Protein AF-A0A4U1FK70-F1 (afdb_monomer_lite)

Secondary structure (DSSP, 8-state):
-TTS---HHHHHHHHHHHHHTT-HHHHHTT-TTHHHHHHHHHHHHHHH-GGGS-HHHHHHHHHHHHHHHHHHHHHHHHS---HHHHHHHHHHHHHHHHHHTT-

Foldseek 3Di:
DVVPPPQLLVVLVVLLVVLVVQPCVCVVVVNNCVSLVVNLVSLVVCLVPVVSDDPVCSVVVLVVLLVSLVVVLVVLVVDDDDPVSVVSNVSSVVSNVSSVVSD

InterPro domains:
  IPR004870 Nucleoporin, Nup155-like [PTHR10350] (1-102)
  IPR007187 Nucleoporin, Nup133/Nup155-like, C-terminal [PF03177] (2-79)

Organism: Monodon monoceros (NCBI:txid40151)

pLDDT: mean 90.7, std 8.85, range [51.09, 97.75]

Structure (mmCIF, N/CA/C/O backbone):
data_AF-A0A4U1FK70-F1
#
_entry.id   AF-A0A4U1FK70-F1
#
loop_
_atom_site.group_PDB
_atom_site.id
_atom_site.type_symbol
_atom_site.label_atom_id
_atom_site.label_alt_id
_atom_site.label_comp_id
_atom_site.label_asym_id
_atom_site.label_entity_id
_atom_site.label_seq_id
_atom_site.pdbx_PDB_ins_code
_atom_site.Cartn_x
_atom_site.Cartn_y
_atom_site.Cartn_z
_atom_site.occupancy
_atom_site.B_iso_or_equiv
_atom_site.auth_seq_id
_atom_site.auth_comp_id
_atom_site.auth_asym_id
_atom_site.auth_atom_id
_atom_site.pdbx_PDB_model_num
ATOM 1 N N . MET A 1 1 ? -14.463 -2.090 -7.249 1.00 52.69 1 MET A N 1
ATOM 2 C CA . MET A 1 1 ? -13.822 -3.140 -6.415 1.00 52.69 1 MET A CA 1
ATOM 3 C C . MET A 1 1 ? -14.065 -2.974 -4.908 1.00 52.69 1 MET A C 1
ATOM 5 O O . MET A 1 1 ? -14.390 -3.977 -4.297 1.00 52.69 1 MET A O 1
ATOM 9 N N . ASN A 1 2 ? -14.025 -1.771 -4.305 1.00 51.09 2 ASN A N 1
ATOM 10 C CA . ASN A 1 2 ? -14.399 -1.573 -2.877 1.00 51.09 2 ASN A CA 1
ATOM 11 C C . ASN A 1 2 ? -15.901 -1.739 -2.551 1.00 51.09 2 ASN A C 1
ATOM 13 O O . ASN A 1 2 ? -16.282 -1.635 -1.393 1.00 51.09 2 ASN A O 1
ATOM 17 N N . GLU A 1 3 ? -16.754 -1.983 -3.545 1.00 54.88 3 GLU A N 1
ATOM 18 C CA . GLU A 1 3 ? -18.208 -2.133 -3.360 1.00 54.88 3 GLU A CA 1
ATOM 19 C C . GLU A 1 3 ? -18.628 -3.570 -2.995 1.00 54.88 3 GLU A C 1
ATOM 21 O O . GLU A 1 3 ? -19.788 -3.804 -2.688 1.00 54.88 3 GLU A O 1
ATOM 26 N N . ILE A 1 4 ? -17.697 -4.537 -2.987 1.00 58.56 4 ILE A N 1
ATOM 27 C CA . ILE A 1 4 ? -17.995 -5.977 -2.813 1.00 58.56 4 ILE A CA 1
ATOM 28 C C . ILE A 1 4 ? -17.800 -6.444 -1.349 1.00 58.56 4 ILE A C 1
ATOM 30 O O . ILE A 1 4 ? -17.735 -7.630 -1.059 1.00 58.56 4 ILE A O 1
ATOM 34 N N . GLY A 1 5 ? -17.693 -5.531 -0.377 1.00 68.00 5 GLY A N 1
ATOM 35 C CA . GLY A 1 5 ? -17.547 -5.912 1.040 1.00 68.00 5 GLY A CA 1
ATOM 36 C C . GLY A 1 5 ? -16.228 -6.624 1.379 1.00 68.00 5 GLY A C 1
ATOM 37 O O . GLY A 1 5 ? -16.096 -7.201 2.456 1.00 68.00 5 GLY A O 1
ATOM 38 N N . VAL A 1 6 ? -15.237 -6.587 0.481 1.00 80.44 6 VAL A N 1
ATOM 39 C CA . VAL A 1 6 ? -13.900 -7.123 0.756 1.00 80.44 6 VAL A CA 1
ATOM 40 C C . VAL A 1 6 ? -13.191 -6.189 1.742 1.00 80.44 6 VAL A C 1
ATOM 42 O O . VAL A 1 6 ? -13.084 -4.992 1.456 1.00 80.44 6 VAL A O 1
ATOM 45 N N . PRO A 1 7 ? -12.675 -6.700 2.875 1.00 85.94 7 PRO A N 1
ATOM 46 C CA . PRO A 1 7 ? -11.949 -5.882 3.833 1.00 85.94 7 PRO A CA 1
ATOM 47 C C . PRO A 1 7 ? -10.736 -5.208 3.194 1.00 85.94 7 PRO A C 1
ATOM 49 O O . PRO A 1 7 ? -9.964 -5.833 2.464 1.00 85.94 7 PRO A O 1
ATOM 52 N N . LEU A 1 8 ? -10.532 -3.937 3.529 1.00 89.06 8 LEU A N 1
ATOM 53 C CA . LEU A 1 8 ? -9.415 -3.142 3.032 1.00 89.06 8 LEU A CA 1
ATOM 54 C C . LEU A 1 8 ? -8.034 -3.805 3.260 1.00 89.06 8 LEU A C 1
ATOM 56 O O . LEU A 1 8 ? -7.235 -3.804 2.320 1.00 89.06 8 LEU A O 1
ATOM 60 N N . PRO A 1 9 ? -7.755 -4.454 4.416 1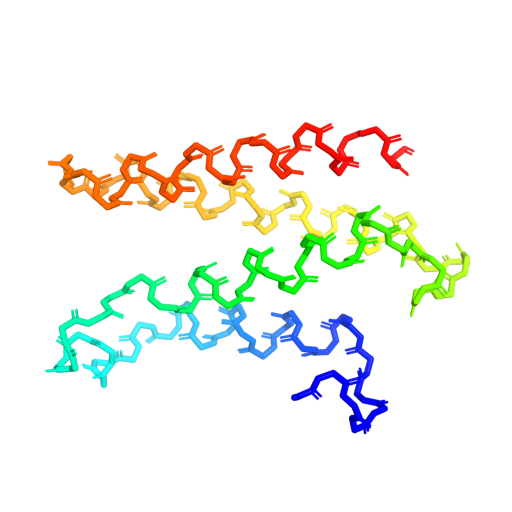.00 90.12 9 PRO A N 1
ATOM 61 C CA . PRO A 1 9 ? -6.497 -5.175 4.607 1.00 90.12 9 PRO A CA 1
ATOM 62 C C . PRO A 1 9 ? -6.286 -6.315 3.613 1.00 90.12 9 PRO A C 1
ATOM 64 O O . PRO A 1 9 ? -5.178 -6.505 3.119 1.00 90.12 9 PRO A O 1
ATOM 67 N N . ARG A 1 10 ? -7.358 -7.033 3.261 1.00 91.00 10 ARG A N 1
ATOM 68 C CA . ARG A 1 10 ? -7.292 -8.133 2.298 1.00 91.00 10 ARG A CA 1
ATOM 69 C C . ARG A 1 10 ? -7.019 -7.629 0.887 1.00 91.00 10 ARG A C 1
ATOM 71 O O . ARG A 1 10 ? -6.274 -8.258 0.145 1.00 91.00 10 ARG A O 1
ATOM 78 N N . LEU A 1 11 ? -7.608 -6.494 0.511 1.00 92.38 11 LEU A N 1
ATOM 79 C CA . LEU A 1 11 ? -7.317 -5.869 -0.777 1.00 92.38 11 LEU A CA 1
ATOM 80 C C . LEU A 1 11 ? -5.849 -5.457 -0.862 1.00 92.38 11 LEU A C 1
ATOM 82 O O . LEU A 1 11 ? -5.196 -5.776 -1.852 1.00 92.38 11 LEU A O 1
ATOM 86 N N . LEU A 1 12 ? -5.325 -4.806 0.179 1.00 93.88 12 LEU A N 1
ATOM 87 C CA . LEU A 1 12 ? -3.923 -4.401 0.217 1.00 93.88 12 LEU A CA 1
ATOM 88 C C . LEU A 1 12 ? -2.991 -5.608 0.086 1.00 93.88 12 LEU A C 1
ATOM 90 O O . LEU A 1 12 ? -2.085 -5.566 -0.734 1.00 93.88 12 LEU A O 1
ATOM 94 N N . GLU A 1 13 ? -3.254 -6.692 0.818 1.00 93.19 13 GLU A N 1
ATOM 95 C CA . GLU A 1 13 ? -2.481 -7.937 0.738 1.00 93.19 13 GLU A CA 1
ATOM 96 C C . GLU A 1 13 ? -2.423 -8.496 -0.694 1.00 93.19 13 GLU A C 1
ATOM 98 O O . GLU A 1 13 ? -1.352 -8.849 -1.185 1.00 93.19 13 GLU A O 1
ATOM 103 N N . VAL A 1 14 ? -3.562 -8.540 -1.394 1.00 93.12 14 VAL A N 1
ATOM 104 C CA . VAL A 1 14 ? -3.628 -9.050 -2.772 1.00 93.12 14 VAL A CA 1
ATOM 105 C C . VAL A 1 14 ? -2.860 -8.144 -3.735 1.00 93.12 14 VAL A C 1
ATOM 107 O O . VAL A 1 14 ? -2.070 -8.641 -4.536 1.00 93.12 14 VAL A O 1
ATOM 110 N N . TYR A 1 15 ? -3.064 -6.826 -3.666 1.00 93.06 15 TYR A N 1
ATOM 111 C CA . TYR A 1 15 ? -2.359 -5.890 -4.545 1.00 93.06 15 TYR A CA 1
ATOM 112 C C . TYR A 1 15 ? -0.852 -5.856 -4.271 1.00 93.06 15 TYR A C 1
ATOM 114 O O . TYR A 1 15 ? -0.067 -5.810 -5.217 1.00 93.06 15 TYR A O 1
ATOM 122 N N . ASP A 1 16 ? -0.449 -5.925 -3.003 1.00 93.81 16 ASP A N 1
ATOM 123 C CA . ASP A 1 16 ? 0.950 -5.997 -2.589 1.00 93.81 16 ASP A CA 1
ATOM 124 C C . ASP A 1 16 ? 1.619 -7.274 -3.108 1.00 93.81 16 ASP A C 1
ATOM 126 O O . ASP A 1 16 ? 2.696 -7.219 -3.701 1.00 93.81 16 ASP A O 1
ATOM 130 N N . HIS A 1 17 ? 0.950 -8.422 -2.968 1.00 92.94 17 HIS A N 1
ATOM 131 C CA . HIS A 1 17 ? 1.447 -9.686 -3.501 1.00 92.94 17 HIS A CA 1
ATOM 132 C C . HIS A 1 17 ? 1.598 -9.641 -5.026 1.00 92.94 17 HIS A C 1
ATOM 134 O O . HIS A 1 17 ? 2.637 -10.036 -5.555 1.00 92.94 17 HIS A O 1
ATOM 140 N N . LEU A 1 18 ? 0.596 -9.115 -5.740 1.00 91.06 18 LEU A N 1
ATOM 141 C CA . LEU A 1 18 ? 0.664 -8.952 -7.193 1.00 91.06 18 LEU A CA 1
ATOM 142 C C . LEU A 1 18 ? 1.825 -8.044 -7.601 1.00 91.06 18 LEU A C 1
ATOM 144 O O . LEU A 1 18 ? 2.551 -8.372 -8.539 1.00 91.06 18 LEU A O 1
ATOM 148 N N . PHE A 1 19 ? 2.043 -6.943 -6.883 1.00 90.81 19 PHE A N 1
ATOM 149 C CA . PHE A 1 19 ? 3.155 -6.038 -7.155 1.00 90.81 19 PHE A CA 1
ATOM 150 C C . PHE A 1 19 ? 4.505 -6.742 -6.953 1.00 90.81 19 PHE A C 1
ATOM 152 O O . PHE A 1 19 ? 5.337 -6.768 -7.862 1.00 90.81 19 PHE A O 1
ATOM 159 N N . LYS A 1 20 ? 4.679 -7.421 -5.813 1.00 90.12 20 LYS A N 1
ATOM 160 C CA . LYS A 1 20 ? 5.900 -8.169 -5.472 1.00 90.12 20 LYS A CA 1
ATOM 161 C C . LYS A 1 20 ? 6.162 -9.361 -6.389 1.00 90.12 20 LYS A C 1
ATOM 163 O O . LYS A 1 20 ? 7.319 -9.706 -6.616 1.00 90.12 20 LYS A O 1
ATOM 168 N N . SER A 1 21 ? 5.117 -9.970 -6.953 1.00 89.81 21 SER A N 1
ATOM 169 C CA . SER A 1 21 ? 5.245 -11.072 -7.916 1.00 89.81 21 SER A CA 1
ATOM 170 C C . SER A 1 21 ? 5.882 -10.648 -9.247 1.00 89.81 21 SER A C 1
ATOM 172 O O . SER A 1 21 ? 6.321 -11.507 -10.010 1.00 89.81 21 SER A O 1
ATOM 174 N N . ARG A 1 22 ? 5.964 -9.332 -9.518 1.00 83.44 22 ARG A N 1
ATOM 175 C CA . ARG A 1 22 ? 6.531 -8.748 -10.745 1.00 83.44 22 ARG A CA 1
ATOM 176 C C . ARG A 1 22 ? 5.937 -9.355 -12.015 1.00 83.44 22 ARG A C 1
ATOM 178 O O . ARG A 1 22 ? 6.661 -9.629 -12.974 1.00 83.44 22 ARG A O 1
ATOM 185 N N . ASP A 1 23 ? 4.617 -9.544 -12.017 1.00 83.19 23 ASP A N 1
ATOM 186 C CA . ASP A 1 23 ? 3.906 -10.132 -13.148 1.00 83.19 23 ASP A CA 1
ATOM 187 C C . ASP A 1 23 ? 4.266 -9.395 -14.461 1.00 83.19 23 ASP A C 1
ATOM 189 O O . ASP A 1 23 ? 4.034 -8.182 -14.589 1.00 83.19 23 ASP A O 1
ATOM 193 N N . PRO A 1 24 ? 4.835 -10.096 -15.463 1.00 83.50 24 PRO A N 1
ATOM 194 C CA . PRO A 1 24 ? 5.220 -9.489 -16.730 1.00 83.50 24 PRO A CA 1
ATOM 195 C C . PRO A 1 24 ? 4.028 -8.937 -17.524 1.00 83.50 24 PRO A C 1
ATOM 197 O O . PRO A 1 24 ? 4.243 -8.153 -18.450 1.00 83.50 24 PRO A O 1
ATOM 200 N N . PHE A 1 25 ? 2.789 -9.303 -17.189 1.00 88.62 25 PHE A N 1
ATOM 201 C CA . PHE A 1 25 ? 1.573 -8.785 -17.811 1.00 88.62 25 PHE A CA 1
ATOM 202 C C . PHE A 1 25 ? 1.533 -7.251 -17.827 1.00 88.62 25 PHE A C 1
ATOM 204 O O . PHE A 1 25 ? 1.335 -6.650 -18.885 1.00 88.62 25 PHE A O 1
ATOM 211 N N . TRP A 1 26 ? 1.799 -6.598 -16.691 1.00 86.12 26 TRP A N 1
ATOM 212 C CA . TRP A 1 26 ? 1.747 -5.133 -16.585 1.00 86.12 26 TRP A CA 1
ATOM 213 C C . TRP A 1 26 ? 2.862 -4.442 -17.370 1.00 86.12 26 TRP A C 1
ATOM 215 O O . TRP A 1 26 ? 2.646 -3.380 -17.962 1.00 86.12 26 TRP A O 1
ATOM 225 N N . ASN A 1 27 ? 4.028 -5.085 -17.463 1.00 83.12 27 ASN A N 1
ATOM 226 C CA . ASN A 1 27 ? 5.122 -4.637 -18.321 1.00 83.12 27 ASN A CA 1
ATOM 227 C C . ASN A 1 27 ? 4.739 -4.731 -19.806 1.00 83.12 27 ASN A C 1
ATOM 229 O O . ASN A 1 27 ? 4.929 -3.770 -20.552 1.00 83.12 27 ASN A O 1
ATOM 233 N N . ARG A 1 28 ? 4.124 -5.844 -20.234 1.00 88.44 28 ARG A N 1
ATOM 234 C CA . ARG A 1 28 ? 3.624 -6.026 -21.612 1.00 88.44 28 ARG A CA 1
ATOM 235 C C . ARG A 1 28 ? 2.537 -5.012 -21.968 1.00 88.44 28 ARG A C 1
ATOM 237 O O . ARG A 1 28 ? 2.517 -4.507 -23.086 1.00 88.44 28 ARG A O 1
ATOM 244 N N . MET A 1 29 ? 1.692 -4.657 -21.003 1.00 87.38 29 MET A N 1
ATOM 245 C CA . MET A 1 29 ? 0.669 -3.615 -21.140 1.00 87.38 29 MET A CA 1
ATOM 246 C C . MET A 1 29 ? 1.230 -2.182 -21.090 1.00 87.38 29 MET A C 1
ATOM 248 O O . MET A 1 29 ? 0.453 -1.229 -21.129 1.00 87.38 29 MET A O 1
ATOM 252 N N . LYS A 1 30 ? 2.559 -2.005 -21.005 1.00 83.75 30 LYS A N 1
ATOM 253 C CA . LYS A 1 30 ? 3.244 -0.706 -20.866 1.00 83.75 30 LYS A CA 1
ATOM 254 C C . LYS A 1 30 ? 2.767 0.108 -19.656 1.00 83.75 30 LYS A C 1
ATOM 256 O O . LYS A 1 30 ? 2.795 1.337 -19.677 1.00 83.75 30 LYS A O 1
ATOM 261 N N . LYS A 1 31 ? 2.336 -0.572 -18.591 1.00 85.75 31 LYS A N 1
ATOM 262 C CA . LYS A 1 31 ? 1.878 0.037 -17.336 1.00 85.75 31 LYS A CA 1
ATOM 263 C C . LYS A 1 31 ? 2.569 -0.602 -16.120 1.00 85.75 31 LYS A C 1
ATOM 265 O O . LYS A 1 31 ? 1.884 -1.136 -15.249 1.00 85.75 31 LYS A O 1
ATOM 270 N N . PRO A 1 32 ? 3.911 -0.535 -16.028 1.00 84.94 32 PRO A N 1
ATOM 271 C CA . PRO A 1 32 ? 4.684 -1.196 -14.969 1.00 84.94 32 PRO A CA 1
ATOM 272 C C . PRO A 1 32 ? 4.307 -0.748 -13.548 1.00 84.94 32 PRO A C 1
ATOM 274 O O . PRO A 1 32 ? 4.484 -1.501 -12.599 1.00 84.94 32 PRO A O 1
ATOM 277 N N . LEU A 1 33 ? 3.769 0.466 -13.399 1.00 90.56 33 LEU A N 1
ATOM 278 C CA . LEU A 1 33 ? 3.454 1.077 -12.104 1.00 90.56 33 LEU A CA 1
ATOM 279 C C . LEU A 1 33 ? 1.955 1.047 -11.766 1.00 90.56 33 LEU A C 1
ATOM 281 O O . LEU A 1 33 ? 1.547 1.587 -10.744 1.00 90.56 33 LEU A O 1
ATOM 285 N N . HIS A 1 34 ? 1.127 0.388 -12.587 1.00 91.81 34 HIS A N 1
ATOM 286 C CA . HIS A 1 34 ? -0.328 0.389 -12.406 1.00 91.81 34 HIS A CA 1
ATOM 287 C C . HIS A 1 34 ? -0.769 -0.136 -11.039 1.00 91.81 34 HIS A C 1
ATOM 289 O O . HIS A 1 34 ? -1.683 0.410 -10.429 1.00 91.81 34 HIS A O 1
ATOM 295 N N . LEU A 1 35 ? -0.107 -1.183 -10.545 1.00 93.50 35 LEU A N 1
ATOM 296 C CA . LEU A 1 35 ? -0.423 -1.751 -9.238 1.00 93.50 35 LEU A CA 1
ATOM 297 C C . LEU A 1 35 ? -0.136 -0.755 -8.107 1.00 93.50 35 LEU A C 1
ATOM 299 O O . LEU A 1 35 ? -0.934 -0.662 -7.178 1.00 93.50 35 LEU A O 1
ATOM 303 N N . LEU A 1 36 ? 0.931 0.044 -8.218 1.00 94.69 36 LEU A N 1
ATOM 304 C CA . LEU A 1 36 ? 1.221 1.115 -7.263 1.00 94.69 36 LEU A CA 1
ATOM 305 C C . LEU A 1 36 ? 0.166 2.224 -7.316 1.00 94.69 36 LEU A C 1
ATOM 307 O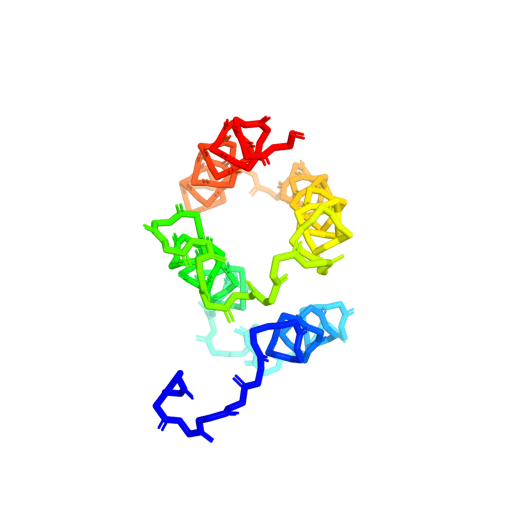 O . LEU A 1 36 ? -0.245 2.705 -6.264 1.00 94.69 36 LEU A O 1
ATOM 311 N N . ASP A 1 37 ? -0.340 2.581 -8.500 1.00 94.00 37 ASP A N 1
ATOM 312 C CA . ASP A 1 37 ? -1.465 3.520 -8.614 1.00 94.00 37 ASP A CA 1
ATOM 313 C C . ASP A 1 37 ? -2.732 2.968 -7.936 1.00 94.00 37 ASP A C 1
ATOM 315 O O . ASP A 1 37 ? -3.405 3.681 -7.186 1.00 94.00 37 ASP A O 1
ATOM 319 N N . CYS A 1 38 ? -3.048 1.684 -8.145 1.00 94.06 38 CYS A N 1
ATOM 320 C CA . CYS A 1 38 ? -4.178 1.020 -7.492 1.00 94.06 38 CYS A CA 1
ATOM 321 C C . CYS A 1 38 ? -4.033 1.008 -5.965 1.00 94.06 38 CYS A C 1
ATOM 323 O O . CYS A 1 38 ? -4.988 1.343 -5.257 1.00 94.06 38 CYS A O 1
ATOM 325 N N . ILE A 1 39 ? -2.845 0.666 -5.458 1.00 95.69 39 ILE A N 1
ATOM 326 C CA . ILE A 1 39 ? -2.537 0.682 -4.023 1.00 95.69 39 ILE A CA 1
ATOM 327 C C . ILE A 1 39 ? -2.652 2.104 -3.467 1.00 95.69 39 ILE A C 1
ATOM 329 O O . ILE A 1 39 ? -3.274 2.304 -2.426 1.00 95.69 39 ILE A O 1
ATOM 333 N N . HIS A 1 40 ? -2.127 3.110 -4.168 1.00 96.56 40 HIS A N 1
ATOM 334 C CA . HIS A 1 40 ? -2.230 4.503 -3.744 1.00 96.56 40 HIS A CA 1
ATOM 335 C C . HIS A 1 40 ? -3.692 4.952 -3.595 1.00 96.56 40 HIS A C 1
ATOM 337 O O . HIS A 1 40 ? -4.050 5.555 -2.582 1.00 96.56 40 HIS A O 1
ATOM 343 N N . VAL A 1 41 ? -4.561 4.626 -4.559 1.00 94.75 41 VAL A N 1
ATOM 344 C CA . VAL A 1 41 ? -6.003 4.921 -4.468 1.00 94.75 41 VAL A CA 1
ATOM 345 C C . VAL A 1 41 ? -6.650 4.183 -3.293 1.00 94.75 41 VAL A C 1
ATOM 347 O O . VAL A 1 41 ? -7.451 4.773 -2.5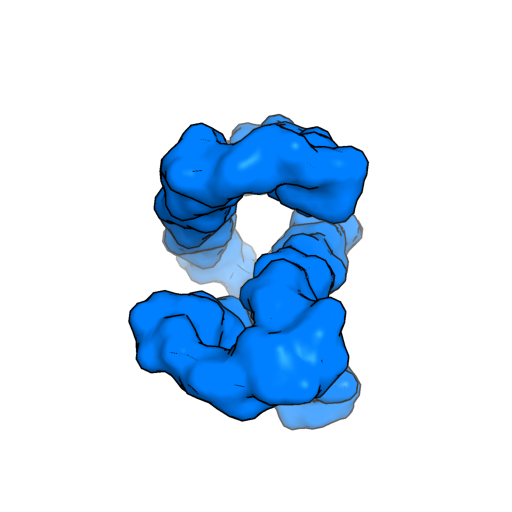67 1.00 94.75 41 VAL A O 1
ATOM 350 N N . LEU A 1 42 ? -6.300 2.911 -3.079 1.00 94.44 42 LEU A N 1
ATOM 351 C CA . LEU A 1 42 ? -6.814 2.106 -1.969 1.00 94.44 42 LEU A CA 1
ATOM 352 C C . LEU A 1 42 ? -6.466 2.734 -0.611 1.00 94.44 42 LEU A C 1
ATOM 354 O O . LEU A 1 42 ? -7.338 2.911 0.239 1.00 94.44 42 LEU A O 1
ATOM 358 N N . LEU A 1 43 ? -5.200 3.101 -0.431 1.00 95.44 43 LEU A N 1
ATOM 359 C CA . LEU A 1 43 ? -4.688 3.684 0.805 1.00 95.44 43 LEU A CA 1
ATOM 360 C C . LEU A 1 43 ? -5.149 5.129 1.004 1.00 95.44 43 LEU A C 1
ATOM 362 O O . LEU A 1 43 ? -5.383 5.546 2.132 1.00 95.44 43 LEU A O 1
ATOM 366 N N . THR A 1 44 ? -5.358 5.889 -0.068 1.00 95.69 44 THR A N 1
ATOM 367 C CA . THR A 1 44 ? -5.932 7.238 0.030 1.00 95.69 44 THR A CA 1
ATOM 368 C C . THR A 1 44 ? -7.339 7.183 0.623 1.00 95.69 44 THR A C 1
ATOM 370 O O . THR A 1 44 ? -7.622 7.915 1.568 1.00 95.69 44 THR A O 1
ATOM 373 N N . ARG A 1 45 ? -8.181 6.240 0.170 1.00 92.56 45 ARG A N 1
ATOM 374 C CA . ARG A 1 45 ? -9.520 6.024 0.748 1.00 92.56 45 ARG A CA 1
ATOM 375 C C . ARG A 1 45 ? -9.468 5.663 2.228 1.00 92.56 45 ARG A C 1
ATOM 377 O O . ARG A 1 45 ? -10.313 6.121 2.990 1.00 92.56 45 ARG A O 1
ATOM 384 N N . TYR A 1 46 ? -8.480 4.865 2.635 1.00 94.19 46 TYR A N 1
ATOM 385 C CA . TYR A 1 46 ? -8.276 4.552 4.048 1.00 94.19 46 TYR A CA 1
ATOM 386 C C . TYR A 1 46 ? -8.003 5.802 4.871 1.00 94.19 46 TYR A C 1
ATOM 388 O O . TYR A 1 46 ? -8.623 5.992 5.911 1.00 94.19 46 TYR A O 1
ATOM 396 N N . VAL A 1 47 ? -7.086 6.656 4.410 1.00 95.25 47 VAL A N 1
ATOM 397 C CA . VAL A 1 47 ? -6.733 7.856 5.168 1.00 95.25 47 VAL A CA 1
ATOM 398 C C . VAL A 1 47 ? -7.891 8.856 5.195 1.00 95.25 47 VAL A C 1
ATOM 400 O O . VAL A 1 47 ? -8.129 9.499 6.213 1.00 95.25 47 VAL A O 1
ATOM 403 N N . GLU A 1 48 ? -8.650 8.959 4.107 1.00 94.31 48 GLU A N 1
ATOM 404 C CA . GLU A 1 48 ? -9.854 9.795 4.043 1.00 94.31 48 GLU A CA 1
ATOM 405 C C . GLU A 1 48 ? -10.980 9.273 4.942 1.00 94.31 48 GLU A C 1
ATOM 407 O O . GLU A 1 48 ? -11.746 10.063 5.491 1.00 94.31 48 GLU A O 1
ATOM 412 N N . ASN A 1 49 ? -11.080 7.954 5.121 1.00 93.19 49 ASN A N 1
ATOM 413 C CA . ASN A 1 49 ? -12.078 7.343 5.986 1.00 93.19 49 ASN A CA 1
ATOM 414 C C . ASN A 1 49 ? -11.532 6.129 6.770 1.00 93.19 49 ASN A C 1
ATOM 416 O O . ASN A 1 49 ? -11.845 4.977 6.441 1.00 93.19 49 ASN A O 1
ATOM 420 N N . PRO A 1 50 ? -10.812 6.356 7.887 1.00 92.56 50 PRO A N 1
ATOM 421 C CA . PRO A 1 50 ? -10.242 5.272 8.692 1.00 92.56 50 PRO A CA 1
ATOM 422 C C . PRO A 1 50 ? -11.301 4.371 9.338 1.00 92.56 50 PRO A C 1
ATOM 424 O O . PRO A 1 50 ? -10.992 3.273 9.804 1.00 92.56 50 PRO A O 1
ATOM 427 N N . SER A 1 51 ? -12.567 4.812 9.369 1.00 91.25 51 SER A N 1
ATOM 428 C CA . SER A 1 51 ? -13.672 4.035 9.933 1.00 91.25 51 SER A CA 1
ATOM 429 C C . SER A 1 51 ? -14.022 2.775 9.143 1.00 91.25 51 SER A C 1
ATOM 431 O O . SER A 1 51 ? -14.666 1.884 9.692 1.00 91.25 51 SER A O 1
ATOM 433 N N . GLN A 1 52 ? -13.515 2.652 7.912 1.00 87.88 52 GLN A N 1
ATOM 434 C CA . GLN A 1 52 ? -13.601 1.435 7.099 1.00 87.88 52 GLN A CA 1
ATOM 435 C C . GLN A 1 52 ? -12.831 0.249 7.698 1.00 87.88 52 GLN A C 1
ATOM 437 O O . GLN A 1 52 ? -13.052 -0.892 7.297 1.00 87.88 52 GLN A O 1
ATOM 442 N N . VAL A 1 53 ? -11.937 0.510 8.656 1.00 90.56 53 VAL A N 1
ATOM 443 C CA . VAL A 1 53 ? -11.241 -0.509 9.440 1.00 90.56 53 VAL A CA 1
ATOM 444 C C . VAL A 1 53 ? -11.721 -0.432 10.887 1.00 90.56 53 VAL A C 1
ATOM 446 O O . VAL A 1 53 ? -11.880 0.655 11.461 1.00 90.56 53 VAL A O 1
ATOM 449 N N . LEU A 1 54 ? -11.960 -1.603 11.485 1.00 90.00 54 LEU A N 1
ATOM 450 C CA . LEU A 1 54 ? -12.393 -1.727 12.874 1.00 90.00 54 LEU A CA 1
ATOM 451 C C . LEU A 1 54 ? -11.409 -1.018 13.804 1.00 90.00 54 LEU A C 1
ATOM 453 O O . LEU A 1 54 ? -10.197 -1.153 13.656 1.00 90.00 54 LEU A O 1
ATOM 457 N N . ASN A 1 55 ? -11.925 -0.277 14.788 1.00 91.31 55 ASN A N 1
ATOM 458 C CA . ASN A 1 55 ? -11.100 0.585 15.641 1.00 91.31 55 ASN A CA 1
ATOM 459 C C . ASN A 1 55 ? -9.952 -0.171 16.339 1.00 91.31 55 ASN A C 1
ATOM 461 O O . ASN A 1 55 ? -8.831 0.326 16.389 1.00 91.31 55 ASN A O 1
ATOM 465 N N . CYS A 1 56 ? -10.206 -1.399 16.804 1.00 92.69 56 CYS A N 1
ATOM 466 C CA . CYS A 1 56 ? -9.195 -2.259 17.428 1.00 92.69 56 CYS A CA 1
ATOM 467 C C . CYS A 1 56 ? -8.073 -2.700 16.469 1.00 92.69 56 CYS A C 1
ATOM 469 O O . CYS A 1 56 ? -6.980 -3.033 16.919 1.00 92.69 56 CYS A O 1
ATOM 471 N N . GLU A 1 57 ? -8.315 -2.678 15.157 1.00 92.38 57 GLU A N 1
ATOM 472 C CA . GLU A 1 57 ? -7.351 -3.077 14.131 1.00 92.38 57 GLU A CA 1
ATOM 473 C C . GLU A 1 57 ? -6.664 -1.889 13.450 1.00 92.38 57 GLU A C 1
ATOM 475 O O . GLU A 1 57 ? -5.624 -2.083 12.820 1.00 92.38 57 GLU A O 1
ATOM 480 N N . ARG A 1 58 ? -7.195 -0.663 13.587 1.00 93.69 58 ARG A N 1
ATOM 481 C CA . ARG A 1 58 ? -6.693 0.532 12.882 1.00 93.69 58 ARG A CA 1
ATOM 482 C C . ARG A 1 58 ? -5.206 0.760 13.092 1.00 93.69 58 ARG A C 1
ATOM 484 O O . ARG A 1 58 ? -4.492 0.914 12.114 1.00 93.69 58 ARG A O 1
ATOM 491 N N . ARG A 1 59 ? -4.717 0.721 14.337 1.00 94.88 59 ARG A N 1
ATOM 492 C CA . ARG A 1 59 ? -3.285 0.930 14.627 1.00 94.88 59 ARG A CA 1
ATOM 493 C C . ARG A 1 59 ? -2.412 -0.096 13.902 1.00 94.88 59 ARG A C 1
ATOM 495 O O . ARG A 1 59 ? -1.450 0.264 13.233 1.00 94.88 59 ARG A O 1
ATOM 502 N N . ARG A 1 60 ? -2.783 -1.377 14.000 1.00 94.94 60 ARG A N 1
ATOM 503 C CA . ARG A 1 60 ? -2.079 -2.477 13.327 1.00 94.94 60 ARG A CA 1
ATOM 504 C C . ARG A 1 60 ? -2.087 -2.288 11.812 1.00 94.94 60 ARG A C 1
ATOM 506 O O . ARG A 1 60 ? -1.064 -2.483 11.166 1.00 94.94 60 ARG A O 1
ATOM 513 N N . PHE A 1 61 ? -3.229 -1.900 11.256 1.00 95.25 61 PHE A N 1
ATOM 514 C CA . PHE A 1 61 ? -3.374 -1.705 9.824 1.00 95.25 61 PHE A CA 1
ATOM 515 C C . PHE A 1 61 ? -2.624 -0.465 9.316 1.00 95.25 61 PHE A C 1
ATOM 517 O O . PHE A 1 61 ? -1.950 -0.552 8.296 1.00 95.25 61 PHE A O 1
ATOM 524 N N . THR A 1 62 ? -2.646 0.655 10.044 1.00 96.50 62 THR A N 1
ATOM 525 C CA . THR A 1 62 ? -1.843 1.846 9.724 1.00 96.50 62 THR A CA 1
ATOM 526 C C . THR A 1 62 ? -0.350 1.516 9.692 1.00 96.50 62 THR A C 1
ATOM 528 O O . THR A 1 62 ? 0.331 1.944 8.766 1.00 96.50 62 THR A O 1
ATOM 531 N N . ASN A 1 63 ? 0.153 0.707 10.633 1.00 96.38 63 ASN A N 1
ATOM 532 C CA . ASN A 1 63 ? 1.555 0.264 10.627 1.00 96.38 63 ASN A CA 1
ATOM 533 C C . ASN A 1 63 ? 1.888 -0.553 9.386 1.00 96.38 63 ASN A C 1
ATOM 535 O O . ASN A 1 63 ? 2.862 -0.262 8.704 1.00 96.38 63 ASN A O 1
ATOM 539 N N . LEU A 1 64 ? 1.028 -1.515 9.051 1.00 95.88 64 LEU A N 1
ATOM 540 C CA . LEU A 1 64 ? 1.198 -2.327 7.853 1.00 95.88 64 LEU A CA 1
ATOM 541 C C . LEU A 1 64 ? 1.214 -1.461 6.582 1.00 95.88 64 LEU A C 1
ATOM 543 O O . LEU A 1 64 ? 2.031 -1.686 5.693 1.00 95.88 64 LEU A O 1
ATOM 547 N N . CYS A 1 65 ? 0.353 -0.443 6.504 1.00 96.75 65 CYS A N 1
ATOM 548 C CA . CYS A 1 65 ? 0.360 0.520 5.404 1.00 96.75 65 CYS A CA 1
ATOM 549 C C . CYS A 1 65 ? 1.661 1.335 5.356 1.00 96.75 65 CYS A C 1
ATOM 551 O O . CYS A 1 65 ? 2.197 1.531 4.269 1.00 96.75 65 CYS A O 1
ATOM 553 N N . LEU A 1 66 ? 2.176 1.799 6.499 1.00 97.25 66 LEU A N 1
ATOM 554 C CA . LEU A 1 66 ? 3.444 2.535 6.573 1.00 97.25 66 LEU A CA 1
ATOM 555 C C . LEU A 1 66 ? 4.627 1.672 6.117 1.00 97.25 66 LEU A C 1
ATOM 557 O O . LEU A 1 66 ? 5.428 2.131 5.302 1.00 97.25 66 LEU A O 1
ATOM 561 N N . ASP A 1 67 ? 4.691 0.418 6.566 1.00 96.62 67 ASP A N 1
ATOM 562 C CA . ASP A 1 67 ? 5.730 -0.537 6.166 1.00 96.62 67 ASP A CA 1
ATOM 563 C C . ASP A 1 67 ? 5.683 -0.808 4.654 1.00 96.62 67 ASP A C 1
ATOM 565 O O . ASP A 1 67 ? 6.710 -0.764 3.971 1.00 96.62 67 ASP A O 1
ATOM 569 N N . ALA A 1 68 ? 4.482 -1.020 4.104 1.00 96.25 68 ALA A N 1
ATOM 570 C CA . ALA A 1 68 ? 4.283 -1.225 2.671 1.00 96.25 68 ALA A C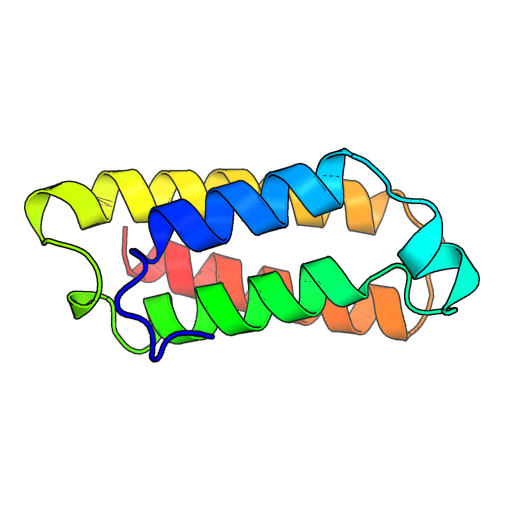A 1
ATOM 571 C C . ALA A 1 68 ? 4.693 0.012 1.853 1.00 96.25 68 ALA A C 1
ATOM 573 O O . ALA A 1 68 ? 5.461 -0.103 0.899 1.00 96.25 68 ALA A O 1
ATOM 574 N N . VAL A 1 69 ? 4.240 1.207 2.256 1.00 97.25 69 VAL A N 1
ATOM 575 C CA . VAL A 1 69 ? 4.589 2.482 1.606 1.00 97.25 69 VAL A CA 1
ATOM 576 C C . VAL A 1 69 ? 6.098 2.718 1.622 1.00 97.25 69 VAL A C 1
ATOM 578 O O . VAL A 1 69 ? 6.656 3.126 0.602 1.00 97.25 69 VAL A O 1
ATOM 581 N N . CYS A 1 70 ? 6.771 2.418 2.735 1.00 96.62 70 CYS A N 1
ATOM 582 C CA . CYS A 1 70 ? 8.226 2.484 2.828 1.00 96.62 70 CYS A CA 1
ATOM 583 C C . CYS A 1 70 ? 8.891 1.557 1.797 1.00 96.62 70 CYS A C 1
ATOM 585 O O . CYS A 1 70 ? 9.744 2.003 1.027 1.00 96.62 70 CYS A O 1
ATOM 587 N N . GLY A 1 71 ? 8.435 0.303 1.707 1.00 96.31 71 GLY A N 1
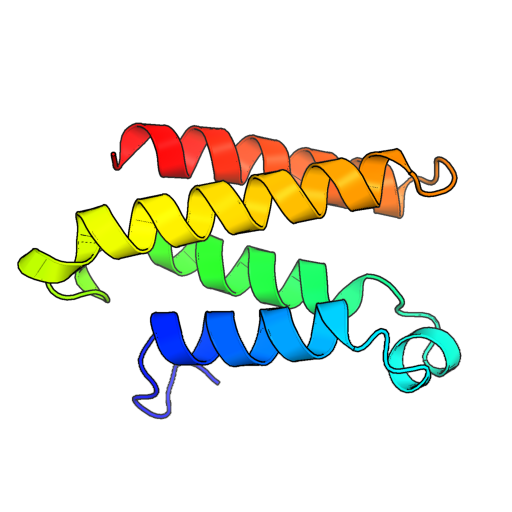ATOM 588 C CA . GLY A 1 71 ? 8.914 -0.658 0.710 1.00 96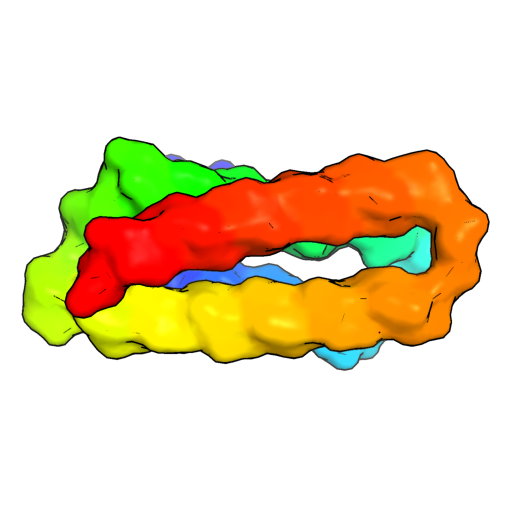.31 71 GLY A CA 1
ATOM 589 C C . GLY A 1 71 ? 8.755 -0.158 -0.730 1.00 96.31 71 GLY A C 1
ATOM 590 O O . GLY A 1 71 ? 9.711 -0.193 -1.504 1.00 96.31 71 GLY A O 1
ATOM 591 N N . TYR A 1 72 ? 7.588 0.389 -1.082 1.00 96.25 72 TYR A N 1
ATOM 592 C CA . TYR A 1 72 ? 7.349 0.922 -2.427 1.00 96.25 72 TYR A CA 1
ATOM 593 C C . TYR A 1 72 ? 8.222 2.137 -2.747 1.00 96.25 72 TYR A C 1
ATOM 595 O O . TYR A 1 72 ? 8.706 2.265 -3.869 1.00 96.25 72 TYR A O 1
ATOM 603 N N . LEU A 1 73 ? 8.453 3.027 -1.777 1.00 96.56 73 LEU A N 1
ATOM 604 C CA . LEU A 1 73 ? 9.333 4.183 -1.959 1.00 96.56 73 LEU A CA 1
ATOM 605 C C . LEU A 1 73 ? 10.784 3.762 -2.211 1.00 96.56 73 LEU A C 1
ATOM 607 O O . LEU A 1 73 ? 11.440 4.364 -3.060 1.00 96.56 73 LEU A O 1
ATOM 611 N N . VAL A 1 74 ? 11.273 2.728 -1.519 1.00 95.94 74 VAL A N 1
ATOM 612 C CA . VAL A 1 74 ? 12.607 2.155 -1.763 1.00 95.94 74 VAL A CA 1
ATOM 613 C C . VAL A 1 74 ? 12.689 1.561 -3.170 1.00 95.94 74 VAL A C 1
ATOM 615 O O . VAL A 1 74 ? 13.640 1.840 -3.901 1.00 95.94 74 VAL A O 1
ATOM 618 N N . GLU A 1 75 ? 11.678 0.797 -3.591 1.00 92.88 75 GLU A N 1
ATOM 619 C CA . GLU A 1 75 ? 11.650 0.244 -4.947 1.00 92.88 75 GLU A CA 1
ATOM 620 C C . GLU A 1 75 ? 11.630 1.345 -6.014 1.00 92.88 75 GLU A C 1
ATOM 622 O O . GLU A 1 75 ? 12.451 1.310 -6.928 1.00 92.88 75 GLU A O 1
ATOM 627 N N . LEU A 1 76 ? 10.781 2.367 -5.871 1.00 93.81 76 LEU A N 1
ATOM 628 C CA . LEU A 1 76 ? 10.704 3.501 -6.802 1.00 93.81 76 LEU A CA 1
ATOM 629 C C . LEU A 1 76 ? 12.028 4.267 -6.914 1.00 93.81 76 LEU A C 1
ATOM 631 O O . LEU A 1 76 ? 12.393 4.688 -8.011 1.00 93.81 76 LEU A O 1
ATOM 635 N N . GLN A 1 77 ? 12.767 4.420 -5.811 1.00 92.69 77 GLN A N 1
ATOM 636 C CA . GLN A 1 77 ? 14.093 5.052 -5.812 1.00 92.69 77 GLN A CA 1
ATOM 637 C C . GLN A 1 77 ? 15.137 4.250 -6.597 1.00 92.69 77 GLN A C 1
ATOM 639 O O . GLN A 1 77 ? 16.073 4.837 -7.134 1.00 92.69 77 GLN A O 1
ATOM 644 N N . SER A 1 78 ? 14.979 2.926 -6.679 1.00 91.81 78 SER A N 1
ATOM 645 C CA . SER A 1 78 ? 15.867 2.058 -7.461 1.00 91.81 78 SER A CA 1
ATOM 646 C C . SER A 1 78 ? 15.568 2.069 -8.967 1.00 91.81 78 SER A C 1
ATOM 648 O O . SER A 1 78 ? 16.373 1.583 -9.763 1.00 91.81 78 SER A O 1
ATOM 650 N N . MET A 1 79 ? 14.418 2.616 -9.380 1.00 90.44 79 MET A N 1
ATOM 651 C CA . MET A 1 79 ? 14.017 2.686 -10.785 1.00 90.44 79 MET A CA 1
ATOM 652 C C . MET A 1 79 ? 14.676 3.866 -11.507 1.00 90.44 79 MET A C 1
ATOM 654 O O . MET A 1 79 ? 15.044 4.877 -10.911 1.00 90.44 79 MET A O 1
ATOM 658 N N . SER A 1 80 ? 14.774 3.776 -12.836 1.00 86.25 80 SER A N 1
ATOM 659 C CA . SER A 1 80 ? 15.245 4.889 -13.663 1.00 86.25 80 SER A CA 1
ATOM 660 C C . SER A 1 80 ? 14.358 6.124 -13.484 1.00 86.25 80 SER A C 1
ATOM 662 O O . SER A 1 80 ? 13.129 6.033 -13.593 1.00 86.25 80 SER A O 1
ATOM 664 N N . SER A 1 81 ? 14.987 7.285 -13.285 1.00 84.62 81 SER A N 1
ATOM 665 C CA . SER A 1 81 ? 14.284 8.559 -13.127 1.00 84.62 81 SER A CA 1
ATOM 666 C C . SER A 1 81 ? 13.455 8.871 -14.375 1.00 84.62 81 SER A C 1
ATOM 668 O O . SER A 1 81 ? 13.985 9.091 -15.463 1.00 84.62 81 SER A O 1
ATOM 670 N N . SER A 1 82 ? 12.135 8.866 -14.212 1.00 92.12 82 SER A N 1
ATOM 671 C CA . SER A 1 82 ? 11.156 9.254 -15.226 1.00 92.12 82 SER A CA 1
ATOM 672 C C . SER A 1 82 ? 10.067 10.095 -14.570 1.00 92.12 82 SER A C 1
ATOM 674 O O . SER A 1 82 ? 9.845 9.986 -13.362 1.00 92.12 82 SER A O 1
ATOM 676 N N . VAL A 1 83 ? 9.363 10.907 -15.361 1.00 91.50 83 VAL A N 1
ATOM 677 C CA . VAL A 1 83 ? 8.275 11.762 -14.855 1.00 91.50 83 VAL A CA 1
ATOM 678 C C . VAL A 1 83 ? 7.239 10.928 -14.094 1.00 91.50 83 VAL A C 1
ATOM 680 O O . VAL A 1 83 ? 6.871 11.278 -12.980 1.00 91.50 83 VAL A O 1
ATOM 683 N N . THR A 1 84 ? 6.850 9.769 -14.631 1.00 90.94 84 THR A N 1
ATOM 684 C CA . THR A 1 84 ? 5.887 8.866 -13.985 1.00 90.94 84 THR A CA 1
ATOM 685 C C . THR A 1 84 ? 6.381 8.357 -12.629 1.00 90.94 84 THR A C 1
ATOM 687 O O . THR A 1 84 ? 5.636 8.394 -11.652 1.00 90.94 84 THR A O 1
ATOM 690 N N . VAL A 1 85 ? 7.645 7.923 -12.539 1.00 93.75 85 VAL A N 1
ATOM 691 C CA . VAL A 1 85 ? 8.247 7.460 -11.273 1.00 93.75 85 VAL A CA 1
ATOM 692 C C . VAL A 1 85 ? 8.293 8.596 -10.250 1.00 93.75 85 VAL A C 1
ATOM 694 O O . VAL A 1 85 ? 7.970 8.379 -9.083 1.00 93.75 85 VAL A O 1
ATOM 697 N N . GLN A 1 86 ? 8.627 9.819 -10.671 1.00 94.06 86 GLN A N 1
ATOM 698 C CA . GLN A 1 86 ? 8.649 10.991 -9.791 1.00 94.06 86 GLN A CA 1
ATOM 699 C C . GLN A 1 86 ? 7.251 11.354 -9.276 1.00 94.06 86 GLN A C 1
ATOM 701 O O . GLN A 1 86 ? 7.091 11.592 -8.078 1.00 94.06 86 GLN A O 1
ATOM 706 N N . THR A 1 87 ? 6.234 11.341 -10.144 1.00 94.94 87 THR A N 1
ATOM 707 C CA . THR A 1 87 ? 4.837 11.585 -9.756 1.00 94.94 87 THR A CA 1
ATOM 708 C C . THR A 1 87 ? 4.362 10.562 -8.729 1.00 94.94 87 THR A C 1
ATOM 710 O O . THR A 1 87 ? 3.864 10.942 -7.670 1.00 94.94 87 THR A O 1
ATOM 713 N N . ILE A 1 88 ? 4.570 9.270 -8.993 1.00 95.19 88 ILE A N 1
ATOM 714 C CA . ILE A 1 88 ? 4.152 8.206 -8.073 1.00 95.19 88 ILE A CA 1
ATOM 715 C C . ILE A 1 88 ? 4.927 8.304 -6.754 1.00 95.19 88 ILE A C 1
ATOM 717 O O . ILE A 1 88 ? 4.328 8.224 -5.685 1.00 95.19 88 ILE A O 1
ATOM 721 N N . THR A 1 89 ? 6.227 8.594 -6.795 1.00 96.75 89 THR A N 1
ATOM 722 C CA . THR A 1 89 ? 7.025 8.832 -5.581 1.00 96.75 89 THR A CA 1
ATOM 723 C C . THR A 1 89 ? 6.458 9.984 -4.745 1.00 96.75 89 THR A C 1
ATOM 725 O O . THR A 1 89 ? 6.344 9.864 -3.526 1.00 96.75 89 THR A O 1
ATOM 728 N N . GLY A 1 90 ? 6.077 11.097 -5.379 1.00 96.81 90 GLY A N 1
ATOM 729 C CA . GLY A 1 90 ? 5.444 12.233 -4.702 1.00 96.81 90 GLY A CA 1
ATOM 730 C C . GLY A 1 90 ? 4.116 11.857 -4.039 1.00 96.81 90 GLY A C 1
ATOM 731 O O . GLY A 1 90 ? 3.888 12.197 -2.876 1.00 96.81 90 GLY A O 1
ATOM 732 N N . ASN A 1 91 ? 3.286 11.085 -4.742 1.00 97.12 91 ASN A N 1
ATOM 733 C CA . ASN A 1 91 ? 2.018 10.570 -4.226 1.00 97.12 91 ASN A CA 1
ATOM 734 C C . ASN A 1 91 ? 2.230 9.703 -2.975 1.00 97.12 91 ASN A C 1
ATOM 736 O O . ASN A 1 91 ? 1.608 9.943 -1.940 1.00 97.12 91 ASN A O 1
ATOM 740 N N . PHE A 1 92 ? 3.169 8.753 -3.024 1.00 97.69 92 PHE A N 1
ATOM 741 C CA . PHE A 1 92 ? 3.469 7.879 -1.887 1.00 97.69 92 PHE A CA 1
ATOM 742 C C . PHE A 1 92 ? 4.093 8.624 -0.698 1.00 97.69 92 PHE A C 1
ATOM 744 O O . PHE A 1 92 ? 3.759 8.312 0.441 1.00 97.69 92 PHE A O 1
ATOM 751 N N . LYS A 1 93 ? 4.909 9.662 -0.924 1.00 97.75 93 LYS A N 1
ATOM 752 C CA . LYS A 1 93 ? 5.397 10.538 0.161 1.00 97.75 93 LYS A CA 1
ATOM 753 C C . LYS A 1 93 ? 4.263 11.313 0.836 1.00 97.75 93 LYS A C 1
ATOM 755 O O . LYS A 1 93 ? 4.222 11.409 2.059 1.00 97.75 93 LYS A O 1
ATOM 760 N N . SER A 1 94 ? 3.322 11.850 0.055 1.00 97.50 94 SER A N 1
ATOM 761 C CA . SER A 1 94 ? 2.131 12.508 0.611 1.00 97.50 94 SER A CA 1
ATOM 762 C C . SER A 1 94 ? 1.284 11.527 1.424 1.00 97.50 94 SER A C 1
ATOM 764 O O . SER A 1 94 ? 0.820 11.854 2.517 1.00 97.50 94 SER A O 1
ATOM 766 N N . LEU A 1 95 ? 1.117 10.308 0.909 1.00 97.19 95 LEU A N 1
ATOM 767 C CA . LEU A 1 95 ? 0.376 9.246 1.572 1.00 97.19 95 LEU A CA 1
ATOM 768 C C . LEU A 1 95 ? 1.048 8.796 2.880 1.00 97.19 95 LEU A C 1
ATOM 770 O O . LEU A 1 95 ? 0.350 8.611 3.873 1.00 97.19 95 LEU A O 1
ATOM 774 N N . GLN A 1 96 ? 2.379 8.692 2.912 1.00 97.50 96 GLN A N 1
ATOM 775 C CA . GLN A 1 96 ? 3.147 8.405 4.127 1.00 97.50 96 GLN A CA 1
ATOM 776 C C . GLN A 1 96 ? 2.863 9.444 5.218 1.00 97.50 96 GLN A C 1
ATOM 778 O O . GLN A 1 96 ? 2.404 9.083 6.298 1.00 97.50 96 GLN A O 1
ATOM 783 N N . ALA A 1 97 ? 3.015 10.736 4.907 1.00 97.69 97 ALA A N 1
ATOM 784 C CA . ALA A 1 97 ? 2.756 11.816 5.862 1.00 97.69 97 ALA A CA 1
ATOM 785 C C . ALA A 1 97 ? 1.302 11.830 6.369 1.00 97.69 97 ALA A C 1
ATOM 787 O O . ALA A 1 97 ? 1.019 12.228 7.498 1.00 97.69 97 ALA A O 1
ATOM 788 N N . LYS A 1 98 ? 0.354 11.412 5.527 1.00 96.94 98 LYS A N 1
ATOM 789 C CA . LYS A 1 98 ? -1.057 11.261 5.891 1.00 96.94 98 LYS A CA 1
ATOM 790 C C . LYS A 1 98 ? -1.288 10.074 6.837 1.00 96.94 98 LYS A C 1
ATOM 792 O O . LYS A 1 98 ? -2.029 10.223 7.803 1.00 96.94 98 LYS A O 1
ATOM 797 N N . LEU A 1 99 ? -0.653 8.930 6.585 1.00 95.94 99 LEU A N 1
ATOM 798 C CA . LEU A 1 99 ? -0.718 7.743 7.446 1.00 95.94 99 LEU A CA 1
ATOM 799 C C . LEU A 1 99 ? -0.059 7.984 8.810 1.00 95.94 99 LEU A C 1
ATOM 801 O O . LEU A 1 99 ? -0.612 7.573 9.824 1.00 95.94 99 LEU A O 1
ATOM 805 N N . GLU A 1 100 ? 1.069 8.696 8.851 1.00 95.12 100 GLU A N 1
ATOM 806 C CA . GLU A 1 100 ? 1.764 9.058 10.097 1.00 95.12 100 GLU A CA 1
ATOM 807 C C . GLU A 1 100 ? 0.894 9.910 11.031 1.00 95.12 100 GLU A C 1
ATOM 809 O O . GLU A 1 100 ? 1.011 9.802 12.245 1.00 95.12 100 GLU A O 1
ATOM 814 N N . ARG A 1 101 ? -0.030 10.715 10.489 1.00 93.94 101 ARG A N 1
ATOM 815 C CA . ARG A 1 101 ? -0.994 11.499 11.287 1.00 93.94 101 ARG A CA 1
ATOM 816 C C . ARG A 1 101 ? -2.124 10.661 11.891 1.00 93.94 101 ARG A C 1
ATOM 818 O O . ARG A 1 101 ? -2.834 11.161 12.758 1.00 93.94 101 ARG A O 1
ATOM 825 N N . LEU A 1 102 ? -2.340 9.442 11.394 1.00 88.31 102 LEU A N 1
ATOM 826 C CA . LEU A 1 102 ? -3.356 8.508 11.900 1.00 88.31 102 LEU A CA 1
ATOM 827 C C . LEU A 1 102 ? -2.812 7.548 12.963 1.00 88.31 102 LEU A C 1
ATOM 829 O O . LEU A 1 102 ? -3.602 6.823 13.571 1.00 88.31 102 LEU A O 1
ATOM 833 N N . HIS A 1 103 ? -1.488 7.477 13.102 1.00 73.81 103 HIS A N 1
ATOM 834 C CA . HIS A 1 103 ? -0.786 6.617 14.050 1.00 73.81 103 HIS A CA 1
ATOM 835 C C . HIS A 1 103 ? -0.807 7.214 15.464 1.00 73.81 103 HIS A C 1
ATOM 837 O O . HIS A 1 103 ? -0.947 6.419 16.430 1.00 73.81 103 HIS A O 1
#

Sequence (103 aa):
MNEIGVPLPRLLEVYDHLFKSRDPFWNRMKKPLHLLDCIHVLLTRYVENPSQVLNCERRRFTNLCLDAVCGYLVELQSMSSSVTVQTITGNFKSLQAKLERLH

Radius of gyration: 13.7 Å; chains: 1; bounding box: 34×24×39 Å